Protein AF-A0AAW7QIF1-F1 (afdb_monomer_lite)

Sequence (108 aa):
MTIDSLRLLTNSAATLWLRLSQFGSPELLIQRSSFDEWLTTVRPGLSSADEQAIRRDYRRLSLLLTELEMLTRSREQALALIMDAVQLSSLHEAEPDDESSPPSRDPC

Structure (mmCIF, N/CA/C/O backbone):
data_AF-A0AAW7QIF1-F1
#
_entry.id   AF-A0AAW7QIF1-F1
#
loop_
_atom_site.group_PDB
_atom_site.id
_atom_site.type_symbol
_atom_site.label_atom_id
_atom_site.label_alt_id
_atom_site.label_comp_id
_atom_site.label_asym_id
_atom_site.label_entity_id
_atom_site.label_seq_id
_atom_site.pdbx_PDB_ins_code
_atom_site.Cartn_x
_atom_site.Cartn_y
_atom_site.Cartn_z
_atom_site.occupancy
_atom_site.B_iso_or_equiv
_atom_site.auth_seq_id
_atom_site.auth_comp_id
_atom_site.auth_asym_id
_atom_site.auth_atom_id
_atom_site.pdbx_PDB_model_num
ATOM 1 N N . MET A 1 1 ? -0.371 12.343 21.934 1.00 54.56 1 MET A N 1
ATOM 2 C CA . MET A 1 1 ? 0.743 11.592 21.313 1.00 54.56 1 MET A CA 1
ATOM 3 C C . MET A 1 1 ? 0.285 10.563 20.275 1.00 54.56 1 MET A C 1
ATOM 5 O O . MET A 1 1 ? 0.968 10.403 19.273 1.00 54.56 1 MET A O 1
ATOM 9 N N . THR A 1 2 ? -0.854 9.880 20.448 1.00 61.12 2 THR A N 1
ATOM 10 C CA . THR A 1 2 ? -1.385 8.915 19.457 1.00 61.12 2 THR A CA 1
ATOM 11 C C . THR A 1 2 ? -1.857 9.557 18.147 1.00 61.12 2 THR A C 1
ATOM 13 O O . THR A 1 2 ? -1.651 8.976 17.087 1.00 61.12 2 THR A O 1
ATOM 16 N N . ILE A 1 3 ? -2.429 10.766 18.197 1.00 68.38 3 ILE A N 1
ATOM 17 C CA . ILE A 1 3 ? -2.906 11.493 17.003 1.00 68.38 3 ILE A CA 1
ATOM 18 C C . ILE A 1 3 ? -1.747 11.868 16.067 1.00 68.38 3 ILE A C 1
ATOM 20 O O . ILE A 1 3 ? -1.855 11.678 14.857 1.00 68.38 3 ILE A O 1
ATOM 24 N N . ASP A 1 4 ? -0.624 12.337 16.616 1.00 79.94 4 ASP A N 1
ATOM 25 C CA . ASP A 1 4 ? 0.553 12.715 15.818 1.00 79.94 4 ASP A CA 1
ATOM 26 C C . ASP A 1 4 ? 1.181 11.494 1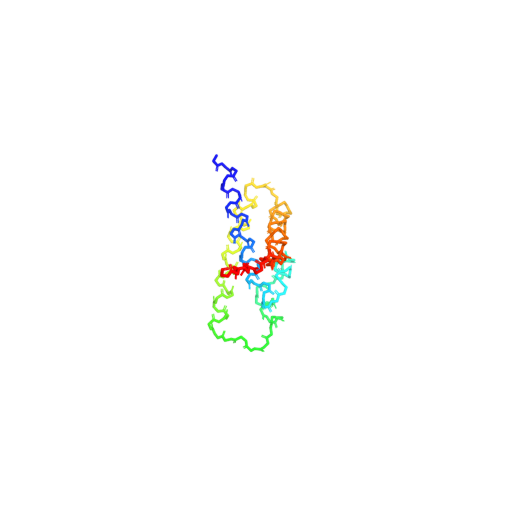5.139 1.00 79.94 4 ASP A C 1
ATOM 28 O O . ASP A 1 4 ? 1.576 11.556 13.978 1.00 79.94 4 ASP A O 1
ATOM 32 N N . SER A 1 5 ? 1.185 10.355 15.839 1.00 85.25 5 SER A N 1
ATOM 33 C CA . SER A 1 5 ? 1.659 9.079 15.295 1.00 85.25 5 SER A CA 1
ATOM 34 C C . SER A 1 5 ? 0.756 8.599 14.157 1.00 85.25 5 SER A C 1
ATOM 36 O O . SER A 1 5 ? 1.252 8.231 13.099 1.00 85.25 5 SER A O 1
ATOM 38 N N . LEU A 1 6 ? -0.569 8.670 14.330 1.00 90.31 6 LEU A N 1
ATOM 39 C CA . LEU A 1 6 ? -1.525 8.273 13.295 1.00 90.31 6 LEU A CA 1
ATOM 40 C C . LEU A 1 6 ? -1.366 9.120 12.026 1.00 90.31 6 LEU A C 1
ATOM 42 O O . LEU A 1 6 ? -1.284 8.570 10.930 1.00 90.31 6 LEU A O 1
ATOM 46 N N . ARG A 1 7 ? -1.270 10.449 12.169 1.00 90.62 7 ARG A N 1
ATOM 47 C CA . ARG A 1 7 ? -1.049 11.362 11.037 1.00 90.62 7 ARG A CA 1
ATOM 48 C C . ARG A 1 7 ? 0.280 11.092 10.338 1.00 90.62 7 ARG A C 1
ATOM 50 O O . ARG A 1 7 ? 0.310 11.009 9.115 1.00 90.62 7 ARG A O 1
ATOM 57 N N . LEU A 1 8 ? 1.363 10.905 11.096 1.00 92.88 8 LEU A N 1
ATOM 58 C CA . LEU A 1 8 ? 2.682 10.617 10.533 1.00 92.88 8 LEU A CA 1
ATOM 59 C C . LEU A 1 8 ? 2.697 9.299 9.745 1.00 92.88 8 LEU A C 1
ATOM 61 O O . LEU A 1 8 ? 3.222 9.259 8.631 1.00 92.88 8 LEU A O 1
ATOM 65 N N . LEU A 1 9 ? 2.110 8.236 10.304 1.00 94.00 9 LEU A N 1
ATOM 66 C CA . LEU A 1 9 ? 2.006 6.929 9.651 1.00 94.00 9 LEU A CA 1
ATOM 67 C C . LEU A 1 9 ? 1.159 7.011 8.379 1.00 94.00 9 LEU A C 1
ATOM 69 O O . LEU A 1 9 ? 1.569 6.495 7.342 1.00 94.00 9 LEU A O 1
ATOM 73 N N . THR A 1 10 ? 0.027 7.714 8.448 1.00 94.75 10 THR A N 1
ATOM 74 C CA . THR A 1 10 ? -0.882 7.911 7.311 1.00 94.75 10 THR A CA 1
ATOM 75 C C . THR A 1 10 ? -0.196 8.680 6.182 1.00 94.75 10 THR A C 1
ATOM 77 O O . THR A 1 10 ? -0.184 8.211 5.049 1.00 94.75 10 THR A O 1
ATOM 80 N N . ASN A 1 11 ? 0.460 9.804 6.488 1.00 94.25 11 ASN A N 1
ATOM 81 C CA . ASN A 1 11 ? 1.177 10.598 5.487 1.00 94.25 11 ASN A CA 1
ATOM 82 C C . ASN A 1 11 ? 2.337 9.810 4.865 1.00 94.25 11 ASN A C 1
ATOM 84 O O . ASN A 1 11 ? 2.511 9.813 3.650 1.00 94.25 11 ASN A O 1
ATOM 88 N N . SER A 1 12 ? 3.098 9.076 5.684 1.00 94.69 12 SER A N 1
ATOM 89 C CA . SER A 1 12 ? 4.195 8.231 5.194 1.00 94.69 12 SER A CA 1
ATOM 90 C C . SER A 1 12 ? 3.686 7.128 4.262 1.00 94.69 12 SER A C 1
ATOM 92 O O . SER A 1 12 ? 4.297 6.853 3.229 1.00 94.69 12 SER A O 1
ATOM 94 N N . ALA A 1 13 ? 2.562 6.499 4.613 1.00 94.56 13 ALA A N 1
ATOM 95 C CA . ALA A 1 13 ? 1.918 5.494 3.780 1.00 94.56 13 ALA A CA 1
ATOM 96 C C . ALA A 1 13 ? 1.394 6.104 2.470 1.00 94.56 13 ALA A C 1
ATOM 98 O O . ALA A 1 13 ? 1.622 5.524 1.412 1.00 94.56 13 ALA A O 1
ATOM 99 N N . ALA A 1 14 ? 0.793 7.296 2.516 1.00 94.69 14 ALA A N 1
ATOM 100 C CA . ALA A 1 14 ? 0.327 8.022 1.336 1.00 94.69 14 ALA A CA 1
ATOM 101 C C . ALA A 1 14 ? 1.472 8.374 0.369 1.00 94.69 14 ALA A C 1
ATOM 103 O O . ALA A 1 14 ? 1.346 8.171 -0.836 1.00 94.69 14 ALA A O 1
ATOM 104 N N . THR A 1 15 ? 2.634 8.808 0.869 1.00 94.12 15 THR A N 1
ATOM 105 C CA . THR A 1 15 ? 3.809 9.057 0.013 1.00 94.12 15 THR A CA 1
ATOM 106 C C . THR A 1 15 ? 4.285 7.785 -0.695 1.00 94.12 15 THR A C 1
ATOM 108 O O . THR A 1 15 ? 4.619 7.818 -1.880 1.00 94.12 15 THR A O 1
ATOM 111 N N . LEU A 1 16 ? 4.317 6.645 0.003 1.00 93.75 16 LEU A N 1
ATOM 112 C CA . LEU A 1 16 ? 4.688 5.365 -0.611 1.00 93.75 16 LEU A CA 1
ATOM 113 C C . LEU A 1 16 ? 3.639 4.896 -1.620 1.00 93.75 16 LEU A C 1
ATOM 115 O O . LEU A 1 16 ? 4.004 4.389 -2.677 1.00 93.75 16 LEU A O 1
ATOM 119 N N . TRP A 1 17 ? 2.359 5.105 -1.312 1.00 92.62 17 TRP A N 1
ATOM 120 C CA . TRP A 1 17 ? 1.243 4.830 -2.209 1.00 92.62 17 TRP A CA 1
ATOM 121 C C . TRP A 1 17 ? 1.390 5.589 -3.531 1.00 92.62 17 TRP A C 1
ATOM 123 O O . TRP A 1 17 ? 1.368 4.981 -4.601 1.00 92.62 17 TRP A O 1
ATOM 133 N N . LEU A 1 18 ? 1.635 6.900 -3.455 1.00 91.50 18 LEU A N 1
ATOM 134 C CA . LEU A 1 18 ? 1.873 7.752 -4.619 1.00 91.50 18 LEU A CA 1
ATOM 135 C C . LEU A 1 18 ? 3.091 7.287 -5.423 1.00 91.50 18 LEU A C 1
ATOM 137 O O . LEU A 1 18 ? 2.999 7.134 -6.639 1.00 91.50 18 LEU A O 1
ATOM 141 N N . ARG A 1 19 ? 4.215 6.975 -4.767 1.00 90.81 19 ARG A N 1
ATOM 142 C CA . ARG A 1 19 ? 5.405 6.457 -5.463 1.00 90.81 19 ARG A CA 1
ATOM 143 C C . ARG A 1 19 ? 5.139 5.139 -6.190 1.00 90.81 19 ARG A C 1
ATOM 145 O O . ARG A 1 19 ? 5.583 4.982 -7.319 1.00 90.81 19 ARG A O 1
ATOM 152 N N . LEU A 1 20 ? 4.403 4.211 -5.578 1.00 90.31 20 LEU A N 1
ATOM 153 C CA . LEU A 1 20 ? 4.038 2.943 -6.216 1.00 90.31 20 LEU A CA 1
ATOM 154 C C . LEU A 1 20 ? 3.065 3.149 -7.387 1.00 90.31 20 LEU A C 1
ATOM 156 O O . LEU A 1 20 ? 3.193 2.467 -8.403 1.00 90.31 20 LEU A O 1
ATOM 160 N N . SER A 1 21 ? 2.158 4.128 -7.283 1.00 88.50 21 SER A N 1
ATOM 161 C CA . SER A 1 21 ? 1.198 4.456 -8.346 1.00 88.50 21 SER A CA 1
ATOM 162 C C . SER A 1 21 ? 1.831 4.956 -9.647 1.00 88.50 21 SER A C 1
ATOM 164 O O . SER A 1 21 ? 1.221 4.814 -10.703 1.00 88.50 21 SER A O 1
ATOM 166 N N . GLN A 1 22 ? 3.076 5.448 -9.603 1.00 87.00 22 GLN A N 1
ATOM 167 C CA . GLN A 1 22 ? 3.834 5.824 -10.806 1.00 87.00 22 GLN A CA 1
ATOM 168 C C . GLN A 1 22 ? 4.165 4.619 -11.697 1.00 87.00 22 GLN A C 1
ATOM 170 O O . GLN A 1 22 ? 4.385 4.780 -12.895 1.00 87.00 22 GLN A O 1
ATOM 175 N N . PHE A 1 23 ? 4.209 3.417 -11.118 1.00 85.44 23 PHE A N 1
ATOM 176 C CA . PHE A 1 23 ? 4.551 2.186 -11.826 1.00 85.44 23 PHE A CA 1
ATOM 177 C C . PHE A 1 23 ? 3.299 1.397 -12.235 1.00 85.44 23 PHE A C 1
ATOM 179 O O . PHE A 1 23 ? 3.257 0.802 -13.306 1.00 85.44 23 PHE A O 1
ATOM 186 N N . GLY A 1 24 ? 2.244 1.419 -11.425 1.00 82.19 24 GLY A N 1
ATOM 187 C CA . GLY A 1 24 ? 0.960 0.797 -11.748 1.00 82.19 24 GLY A CA 1
ATOM 188 C C . GLY A 1 24 ? -0.030 0.962 -10.604 1.00 82.19 24 GLY A C 1
ATOM 189 O O . GLY A 1 24 ? 0.362 1.398 -9.527 1.00 82.19 24 GLY A O 1
ATOM 190 N N . SER A 1 25 ? -1.306 0.611 -10.803 1.00 81.38 25 SER A N 1
ATOM 191 C CA . SER A 1 25 ? -2.319 0.822 -9.756 1.00 81.38 25 SER A CA 1
ATOM 192 C C . SER A 1 25 ? -2.021 -0.043 -8.518 1.00 81.38 25 SER A C 1
ATOM 194 O O . SER A 1 25 ? -2.115 -1.272 -8.604 1.00 81.38 25 SER A O 1
ATOM 196 N N . PRO A 1 26 ? -1.685 0.553 -7.357 1.00 77.62 26 PRO A N 1
ATOM 197 C CA . PRO A 1 26 ? -1.423 -0.190 -6.129 1.00 77.62 26 PRO A CA 1
ATOM 198 C C . PRO A 1 26 ? -2.714 -0.727 -5.487 1.00 77.62 26 PRO A C 1
ATOM 200 O O . PRO A 1 26 ? -2.659 -1.504 -4.536 1.00 77.62 26 PRO A O 1
ATOM 203 N N . GLU A 1 27 ? -3.889 -0.392 -6.027 1.00 77.75 27 GLU A N 1
ATOM 204 C CA . GLU A 1 27 ? -5.190 -0.913 -5.585 1.00 77.75 27 GLU A CA 1
ATOM 205 C C . GLU A 1 27 ? -5.279 -2.437 -5.739 1.00 77.75 27 GLU A C 1
ATOM 207 O O . GLU A 1 27 ? -5.904 -3.114 -4.922 1.00 77.75 27 GLU A O 1
ATOM 212 N N . LEU A 1 28 ? -4.581 -3.007 -6.725 1.00 72.50 28 LEU A N 1
ATOM 213 C CA . LEU A 1 28 ? -4.477 -4.458 -6.893 1.00 72.50 28 LEU A CA 1
ATOM 214 C C . LEU A 1 28 ? -3.804 -5.130 -5.684 1.00 72.50 28 LEU A C 1
ATOM 216 O O . LEU A 1 28 ? -4.193 -6.233 -5.298 1.00 72.50 28 LEU A O 1
ATOM 220 N N . LEU A 1 29 ? -2.856 -4.448 -5.030 1.00 70.12 29 LEU A N 1
ATOM 221 C CA . LEU A 1 29 ? -2.212 -4.931 -3.804 1.00 70.12 29 LEU A CA 1
ATOM 222 C C . LEU A 1 29 ? -3.170 -4.878 -2.604 1.00 70.12 29 LEU A C 1
ATOM 224 O O . LEU A 1 29 ? -3.113 -5.743 -1.726 1.00 70.12 29 LEU A O 1
ATOM 228 N N . ILE A 1 30 ? -4.088 -3.903 -2.568 1.00 72.81 30 ILE A N 1
ATOM 229 C CA . ILE A 1 30 ? -5.154 -3.853 -1.554 1.00 72.81 30 ILE A CA 1
ATOM 230 C C . ILE A 1 30 ? -6.099 -5.042 -1.706 1.00 72.81 30 ILE A C 1
ATOM 232 O O . ILE A 1 30 ? -6.467 -5.648 -0.693 1.00 72.81 30 ILE A O 1
ATOM 236 N N . GLN A 1 31 ? -6.455 -5.387 -2.949 1.00 72.56 31 GLN A N 1
ATOM 237 C CA . GLN A 1 31 ? -7.387 -6.469 -3.292 1.00 72.56 31 GLN A CA 1
ATOM 238 C C . GLN A 1 31 ? -6.844 -7.880 -3.003 1.00 72.56 31 GLN A C 1
ATOM 240 O O . GLN A 1 31 ? -7.476 -8.868 -3.364 1.00 72.56 31 GLN A O 1
ATOM 245 N N . ARG A 1 32 ? -5.717 -7.988 -2.281 1.00 67.50 32 ARG A N 1
ATOM 246 C CA . ARG A 1 32 ? -5.035 -9.239 -1.908 1.00 67.50 32 ARG A CA 1
ATOM 247 C C . ARG A 1 32 ? -4.406 -9.988 -3.083 1.00 67.50 32 ARG A C 1
ATOM 249 O O . ARG A 1 32 ? -4.090 -11.166 -2.934 1.00 67.50 32 ARG A O 1
ATOM 256 N N . SER A 1 33 ? -4.169 -9.312 -4.203 1.00 73.69 33 SER A N 1
ATOM 257 C CA . SER A 1 33 ? -3.301 -9.858 -5.249 1.00 73.69 33 SER A CA 1
ATOM 258 C C . SER A 1 33 ? -1.886 -10.004 -4.692 1.00 73.69 33 SER A C 1
ATOM 260 O O . SER A 1 33 ? -1.454 -9.213 -3.841 1.00 73.69 33 SER A O 1
ATOM 262 N N . SER A 1 34 ? -1.153 -11.020 -5.144 1.00 82.50 34 SER A N 1
ATOM 263 C CA . SER A 1 34 ? 0.235 -11.173 -4.703 1.00 82.50 34 SER A CA 1
ATOM 264 C C . SER A 1 34 ? 1.094 -10.024 -5.242 1.00 82.50 34 SER A C 1
ATOM 266 O O . SER A 1 34 ? 0.819 -9.468 -6.306 1.00 82.50 34 SER A O 1
ATOM 268 N N . PHE A 1 35 ? 2.151 -9.653 -4.514 1.00 83.81 35 PHE A N 1
ATOM 269 C CA . PHE A 1 35 ? 3.079 -8.629 -4.997 1.00 83.81 35 PHE A CA 1
ATOM 270 C C . PHE A 1 35 ? 3.691 -9.009 -6.348 1.00 83.81 35 PHE A C 1
ATOM 272 O O . PHE A 1 35 ? 3.795 -8.154 -7.219 1.00 83.81 35 PHE A O 1
ATOM 279 N N . ASP A 1 36 ? 4.066 -10.279 -6.528 1.00 84.50 36 ASP A N 1
ATOM 280 C CA . ASP A 1 36 ? 4.661 -10.751 -7.779 1.00 84.50 36 ASP A CA 1
ATOM 281 C C . ASP A 1 36 ? 3.652 -10.673 -8.935 1.00 84.50 36 ASP A C 1
ATOM 283 O O . ASP A 1 36 ? 4.002 -10.223 -10.021 1.00 84.50 36 ASP A O 1
ATOM 287 N N . GLU A 1 37 ? 2.382 -11.005 -8.695 1.00 84.06 37 GLU A N 1
ATOM 288 C CA . GLU A 1 37 ? 1.308 -10.828 -9.678 1.00 84.06 37 GLU A CA 1
ATOM 289 C C . GLU A 1 37 ? 1.131 -9.354 -10.055 1.00 84.06 37 GLU A C 1
ATOM 291 O O . GLU A 1 37 ? 1.165 -9.017 -11.236 1.00 84.06 37 GLU A O 1
ATOM 296 N N . TRP A 1 38 ? 1.052 -8.446 -9.081 1.00 86.19 38 TRP A N 1
ATOM 297 C CA . TRP A 1 38 ? 1.000 -7.013 -9.372 1.00 86.19 38 TRP A CA 1
ATOM 298 C C . TRP A 1 38 ? 2.238 -6.534 -10.143 1.00 86.19 38 TRP A C 1
ATOM 300 O O . TRP A 1 38 ? 2.107 -5.817 -11.135 1.00 86.19 38 TRP A O 1
ATOM 310 N N . LEU A 1 39 ? 3.434 -6.986 -9.761 1.00 84.75 39 LEU A N 1
ATOM 311 C CA . LEU A 1 39 ? 4.683 -6.632 -10.432 1.00 84.75 39 LEU A CA 1
ATOM 312 C C . LEU A 1 39 ? 4.682 -7.068 -11.907 1.00 84.75 39 LEU A C 1
ATOM 314 O O . LEU A 1 39 ? 5.190 -6.338 -12.756 1.00 84.75 39 LEU A O 1
ATOM 318 N N . THR A 1 40 ? 4.048 -8.199 -12.242 1.00 84.00 40 THR A N 1
ATOM 319 C CA . THR A 1 40 ? 3.873 -8.609 -13.648 1.00 84.00 40 THR A CA 1
ATOM 320 C C . THR A 1 40 ? 2.941 -7.686 -14.442 1.00 84.00 40 THR A C 1
ATOM 322 O O . THR A 1 40 ? 3.118 -7.556 -15.654 1.00 84.00 40 THR A O 1
ATOM 325 N N . THR A 1 41 ? 1.993 -7.001 -13.787 1.00 80.88 41 THR A N 1
ATOM 326 C CA . THR A 1 41 ? 1.074 -6.040 -14.438 1.00 80.88 41 THR A CA 1
ATOM 327 C C . THR A 1 41 ? 1.698 -4.665 -14.690 1.00 80.88 41 THR A C 1
ATOM 329 O O . THR A 1 41 ? 1.295 -3.973 -15.623 1.00 80.88 41 THR A O 1
ATOM 332 N N . VAL A 1 42 ? 2.698 -4.280 -13.891 1.00 76.19 42 VAL A N 1
ATOM 333 C CA . VAL A 1 42 ? 3.337 -2.952 -13.903 1.00 76.19 42 VAL A CA 1
ATOM 334 C C . VAL A 1 42 ? 4.078 -2.654 -15.219 1.00 76.19 42 VAL A C 1
ATOM 336 O O . VAL A 1 42 ? 4.062 -1.510 -15.661 1.00 76.19 42 VAL A O 1
ATOM 339 N N . ARG A 1 43 ? 4.661 -3.673 -15.875 1.00 67.12 43 ARG A N 1
ATOM 340 C CA . ARG A 1 43 ? 5.103 -3.765 -17.294 1.00 67.12 43 ARG A CA 1
ATOM 341 C C . ARG A 1 43 ? 6.396 -4.586 -17.414 1.00 67.12 43 ARG A C 1
ATOM 343 O O . ARG A 1 43 ? 7.233 -4.558 -16.514 1.00 67.12 43 ARG A O 1
ATOM 350 N N . PRO A 1 44 ? 6.653 -5.198 -18.585 1.00 66.12 44 PRO A N 1
ATOM 351 C CA . PRO A 1 44 ? 7.999 -5.608 -18.972 1.00 66.12 44 PRO A CA 1
ATOM 352 C C . PRO A 1 44 ? 8.873 -4.365 -19.232 1.00 66.12 44 PRO A C 1
ATOM 354 O O . PRO A 1 44 ? 8.519 -3.527 -20.061 1.00 66.12 44 PRO A O 1
ATOM 357 N N . GLY A 1 45 ? 10.008 -4.239 -18.536 1.00 72.88 45 GLY A N 1
ATOM 358 C CA . GLY A 1 45 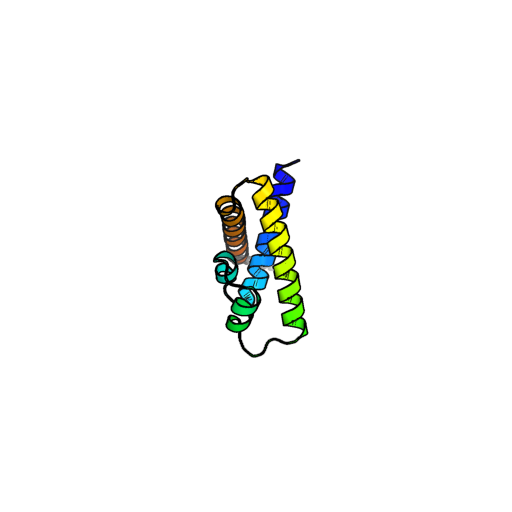? 10.993 -3.170 -18.778 1.00 72.88 45 GLY A CA 1
ATOM 359 C C . GLY A 1 45 ? 11.482 -2.394 -17.552 1.00 72.88 45 GLY A C 1
ATOM 360 O O . GLY A 1 45 ? 12.252 -1.453 -17.724 1.00 72.88 45 GLY A O 1
ATOM 361 N N . LEU A 1 46 ? 11.073 -2.767 -16.334 1.00 83.38 46 LEU A N 1
ATOM 362 C CA . LEU A 1 46 ? 11.680 -2.229 -15.112 1.00 83.38 46 LEU A CA 1
ATOM 363 C C . LEU A 1 46 ? 13.178 -2.548 -15.070 1.00 83.38 46 LEU A C 1
ATOM 365 O O . LEU A 1 46 ? 13.594 -3.673 -15.361 1.00 83.38 46 LEU A O 1
ATOM 369 N N . SER A 1 47 ? 13.990 -1.570 -14.669 1.00 88.94 47 SER A N 1
ATOM 370 C CA . SER A 1 47 ? 15.376 -1.855 -14.317 1.00 88.94 47 SER A CA 1
ATOM 371 C C . SER A 1 47 ? 15.430 -2.648 -13.007 1.00 88.94 47 SER A C 1
ATOM 373 O O . SER A 1 47 ? 14.528 -2.567 -12.171 1.00 88.94 47 SER A O 1
ATOM 375 N N . SER A 1 48 ? 16.528 -3.374 -12.773 1.00 88.50 48 SER A N 1
ATOM 376 C CA . SER A 1 48 ? 16.743 -4.054 -11.487 1.00 88.50 48 SER A CA 1
ATOM 377 C C . SER A 1 48 ? 16.728 -3.080 -10.300 1.00 88.50 48 SER A C 1
ATOM 379 O O . SER A 1 48 ? 16.359 -3.475 -9.194 1.00 88.50 48 SER A O 1
ATOM 381 N N . ALA A 1 49 ? 17.132 -1.823 -10.513 1.00 90.25 49 ALA A N 1
ATOM 382 C CA . ALA A 1 49 ? 17.117 -0.798 -9.476 1.00 90.25 49 ALA A CA 1
ATOM 383 C C . ALA A 1 49 ? 15.682 -0.370 -9.138 1.00 90.25 49 ALA A C 1
ATOM 385 O O . ALA A 1 49 ? 15.332 -0.293 -7.958 1.00 90.25 49 ALA A O 1
ATOM 386 N N . ASP A 1 50 ? 14.844 -0.166 -10.157 1.00 89.19 50 ASP A N 1
ATOM 387 C CA . ASP A 1 50 ? 13.436 0.192 -9.975 1.00 89.19 50 ASP A CA 1
ATOM 388 C C . ASP A 1 50 ? 12.673 -0.944 -9.302 1.00 89.19 50 ASP A C 1
ATOM 390 O O . ASP A 1 50 ? 11.951 -0.715 -8.336 1.00 89.19 50 ASP A O 1
ATOM 394 N N . GLU A 1 51 ? 12.897 -2.188 -9.731 1.00 89.50 51 GLU A N 1
ATOM 395 C CA . GLU A 1 51 ? 12.274 -3.352 -9.105 1.00 89.50 51 GLU A CA 1
ATOM 396 C C . GLU A 1 51 ? 12.621 -3.439 -7.610 1.00 89.50 51 GLU A C 1
ATOM 398 O O . GLU A 1 51 ? 11.751 -3.665 -6.765 1.00 89.50 51 GLU A O 1
ATOM 403 N N . GLN A 1 52 ? 13.886 -3.209 -7.251 1.00 90.81 52 GLN A N 1
ATOM 404 C CA . GLN A 1 52 ? 14.314 -3.234 -5.857 1.00 90.81 52 GLN A CA 1
ATOM 405 C C . GLN A 1 52 ? 13.743 -2.059 -5.048 1.00 90.81 52 GLN A C 1
ATOM 407 O O . GLN A 1 52 ? 13.378 -2.242 -3.880 1.00 90.81 52 GLN A O 1
ATOM 412 N N . ALA A 1 53 ? 13.613 -0.876 -5.654 1.00 90.75 53 ALA A N 1
ATOM 413 C CA . ALA A 1 53 ? 12.953 0.272 -5.040 1.00 90.75 53 ALA A CA 1
ATOM 414 C C . ALA A 1 53 ? 11.465 -0.011 -4.782 1.00 90.75 53 ALA A C 1
ATOM 416 O O . ALA A 1 53 ? 11.000 0.166 -3.656 1.00 90.75 53 ALA A O 1
ATOM 417 N N . ILE A 1 54 ? 10.757 -0.552 -5.775 1.00 90.75 54 ILE A N 1
ATOM 418 C CA . ILE A 1 54 ? 9.350 -0.953 -5.684 1.00 90.75 54 ILE A CA 1
ATOM 419 C C . ILE A 1 54 ? 9.162 -2.015 -4.591 1.00 90.75 54 ILE A C 1
ATOM 421 O O . ILE A 1 54 ? 8.310 -1.860 -3.716 1.00 90.75 54 ILE A O 1
ATOM 425 N N . ARG A 1 55 ? 9.999 -3.065 -4.570 1.00 90.81 55 ARG A N 1
ATOM 426 C CA . ARG A 1 55 ? 9.979 -4.104 -3.521 1.00 90.81 55 ARG A CA 1
ATOM 427 C C . ARG A 1 55 ? 10.157 -3.505 -2.125 1.00 90.81 55 ARG A C 1
ATOM 429 O O . ARG A 1 55 ? 9.486 -3.927 -1.180 1.00 90.81 55 ARG A O 1
ATOM 436 N N . ARG A 1 56 ? 11.064 -2.535 -1.971 1.00 93.19 56 ARG A N 1
ATOM 437 C CA . ARG A 1 56 ? 11.306 -1.845 -0.695 1.00 93.19 56 ARG A CA 1
ATOM 438 C C . ARG A 1 56 ? 10.092 -1.025 -0.268 1.00 93.19 56 ARG A C 1
ATOM 440 O O . ARG A 1 56 ? 9.663 -1.139 0.880 1.00 93.19 56 ARG A O 1
ATOM 447 N N . ASP A 1 57 ? 9.552 -0.217 -1.172 1.00 92.56 57 ASP A N 1
ATOM 448 C CA . ASP A 1 57 ? 8.427 0.668 -0.879 1.00 92.56 57 ASP A CA 1
ATOM 449 C C . ASP A 1 57 ? 7.167 -0.132 -0.549 1.00 92.56 57 ASP A C 1
ATOM 451 O O . ASP A 1 57 ? 6.492 0.171 0.432 1.00 92.56 57 ASP A O 1
ATOM 455 N N . TYR A 1 58 ? 6.915 -1.221 -1.279 1.00 90.12 58 TYR A N 1
ATOM 456 C CA . TYR A 1 58 ? 5.825 -2.149 -0.995 1.00 90.12 58 TYR A CA 1
ATOM 457 C C . TYR A 1 58 ? 5.930 -2.779 0.399 1.00 90.12 58 TYR A C 1
ATOM 459 O O . TYR A 1 58 ? 4.960 -2.782 1.163 1.00 90.12 58 TYR A O 1
ATOM 467 N N . ARG A 1 59 ? 7.113 -3.291 0.771 1.00 91.31 59 ARG A N 1
ATOM 468 C CA . ARG A 1 59 ? 7.336 -3.848 2.116 1.00 91.31 59 ARG A CA 1
ATOM 469 C C . ARG A 1 59 ? 7.093 -2.798 3.190 1.00 91.31 59 ARG A C 1
ATOM 471 O O . ARG A 1 59 ? 6.464 -3.093 4.203 1.00 91.31 59 ARG A O 1
ATOM 478 N N . ARG A 1 60 ? 7.570 -1.571 2.971 1.00 94.06 60 ARG A N 1
ATOM 479 C CA . ARG A 1 60 ? 7.379 -0.479 3.927 1.00 94.06 60 ARG A CA 1
ATOM 480 C C . ARG A 1 60 ? 5.907 -0.087 4.046 1.00 94.06 60 ARG A C 1
ATOM 482 O O . ARG A 1 60 ? 5.433 0.056 5.167 1.00 94.06 60 ARG A O 1
ATOM 489 N N . LEU A 1 61 ? 5.188 0.020 2.931 1.00 92.69 61 LEU A N 1
ATOM 490 C CA . LEU A 1 61 ? 3.753 0.296 2.915 1.00 92.69 61 LEU A CA 1
ATOM 491 C C . LEU A 1 61 ? 2.966 -0.797 3.650 1.00 92.69 61 LEU A C 1
ATOM 493 O O . LEU A 1 61 ? 2.099 -0.481 4.454 1.00 92.69 61 LEU A O 1
ATOM 497 N N . SER A 1 62 ? 3.316 -2.068 3.443 1.00 90.12 62 SER A N 1
ATOM 498 C CA . SER A 1 62 ? 2.672 -3.204 4.119 1.00 90.12 62 SER A CA 1
ATOM 499 C C . SER A 1 62 ? 2.843 -3.154 5.643 1.00 90.12 62 SER A C 1
ATOM 501 O O . SER A 1 62 ? 1.902 -3.435 6.386 1.00 90.12 62 SER A O 1
ATOM 503 N N . LEU A 1 63 ? 4.029 -2.757 6.121 1.00 93.06 63 LEU A N 1
ATOM 504 C CA . LEU A 1 63 ? 4.287 -2.560 7.551 1.00 93.06 63 LEU A CA 1
ATOM 505 C C . LEU A 1 63 ? 3.465 -1.397 8.115 1.00 93.06 63 LEU A C 1
ATOM 507 O O . LEU A 1 63 ? 2.790 -1.573 9.124 1.00 93.06 63 LEU A O 1
ATOM 511 N N . LEU A 1 64 ? 3.465 -0.243 7.440 1.00 93.88 64 LEU A N 1
ATOM 512 C CA . LEU A 1 64 ? 2.682 0.918 7.872 1.00 93.88 64 LEU A CA 1
ATOM 513 C C . LEU A 1 64 ? 1.181 0.619 7.881 1.00 93.88 64 LEU A C 1
ATOM 515 O O . LEU A 1 64 ? 0.489 1.012 8.814 1.00 93.88 64 LEU A O 1
ATOM 519 N N . LEU A 1 65 ? 0.683 -0.118 6.885 1.00 91.56 65 LEU A N 1
ATOM 520 C CA . LEU A 1 65 ? -0.706 -0.561 6.850 1.00 91.56 65 LEU A CA 1
ATOM 521 C C . LEU A 1 65 ? -1.026 -1.464 8.044 1.00 91.56 65 LEU A C 1
ATOM 523 O O . LEU A 1 65 ? -2.051 -1.271 8.682 1.00 91.56 65 LEU A O 1
ATOM 527 N N . THR A 1 66 ? -0.133 -2.392 8.395 1.00 92.06 66 THR A N 1
ATOM 528 C CA . THR A 1 66 ? -0.300 -3.257 9.576 1.00 92.06 66 THR A CA 1
ATOM 529 C C . THR A 1 66 ? -0.322 -2.440 10.874 1.00 92.06 66 THR A C 1
ATOM 531 O O . THR A 1 66 ? -1.144 -2.684 11.755 1.00 92.06 66 THR A O 1
ATOM 534 N N . GLU A 1 67 ? 0.551 -1.439 11.006 1.00 93.25 67 GLU A N 1
ATOM 535 C CA . GLU A 1 67 ? 0.562 -0.537 12.164 1.00 93.25 67 GLU A CA 1
ATOM 536 C C . GLU A 1 67 ? -0.733 0.290 12.250 1.00 93.25 67 GLU A C 1
ATOM 538 O O . GLU A 1 67 ? -1.339 0.391 13.318 1.00 93.25 67 GLU A O 1
ATOM 543 N N . LEU A 1 68 ? -1.209 0.826 11.123 1.00 93.38 68 LEU A N 1
ATOM 544 C CA . LEU A 1 68 ? -2.480 1.548 11.039 1.00 93.38 68 LEU A CA 1
ATOM 545 C C . LEU A 1 68 ? -3.676 0.637 11.340 1.00 93.38 68 LEU A C 1
ATOM 547 O O . LEU A 1 68 ? -4.578 1.045 12.069 1.00 93.38 68 LEU A O 1
ATOM 551 N N . GLU A 1 69 ? -3.678 -0.601 10.846 1.00 93.50 69 GLU A N 1
ATOM 552 C CA . GLU A 1 69 ? -4.675 -1.629 11.167 1.00 93.50 69 GLU A CA 1
ATOM 553 C C . GLU A 1 69 ? -4.726 -1.897 12.677 1.00 93.50 69 GLU A C 1
ATOM 555 O O . GLU A 1 69 ? -5.806 -1.973 13.262 1.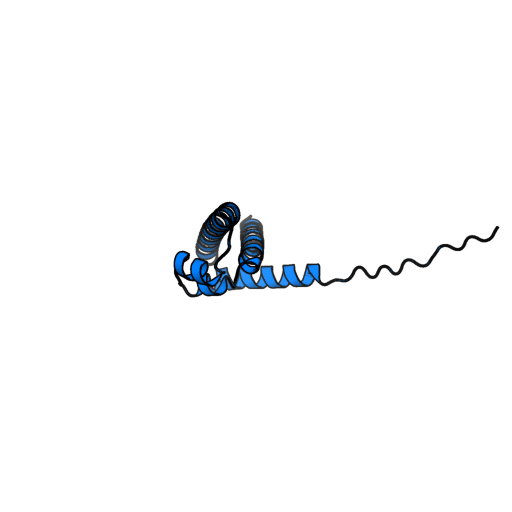00 93.50 69 GLU A O 1
ATOM 560 N N . MET A 1 70 ? -3.570 -1.977 13.340 1.00 92.94 70 MET A N 1
ATOM 561 C CA . MET A 1 70 ? -3.488 -2.173 14.790 1.00 92.94 70 MET A CA 1
ATOM 562 C C . MET A 1 70 ? -4.036 -0.978 15.582 1.00 92.94 70 MET A C 1
ATOM 564 O O . MET A 1 70 ? -4.674 -1.177 16.621 1.00 92.94 70 MET A O 1
ATOM 568 N N . LEU A 1 71 ? -3.813 0.248 15.098 1.00 91.88 71 LEU A N 1
ATOM 569 C CA . LEU A 1 71 ? -4.288 1.480 15.736 1.00 91.88 71 LEU A CA 1
ATOM 570 C C . LEU A 1 71 ? -5.786 1.728 15.514 1.00 91.88 71 LEU A C 1
ATOM 572 O O . LEU A 1 71 ? -6.482 2.137 16.441 1.00 91.88 71 LEU A O 1
ATOM 576 N N . THR A 1 72 ? -6.283 1.470 14.306 1.00 92.38 72 THR A N 1
ATOM 577 C CA . THR A 1 72 ? -7.693 1.671 13.921 1.00 92.38 72 THR A CA 1
ATOM 578 C C . THR A 1 72 ? -8.579 0.469 14.241 1.00 92.38 72 THR A C 1
ATOM 580 O O . THR A 1 72 ? -9.800 0.588 14.255 1.00 92.38 72 THR A O 1
ATOM 583 N N . ARG A 1 73 ? -7.980 -0.704 14.496 1.00 92.88 73 ARG A N 1
ATOM 584 C CA . ARG A 1 73 ? -8.666 -2.001 14.633 1.00 92.88 73 ARG A CA 1
ATOM 585 C C . ARG A 1 73 ? -9.498 -2.387 13.402 1.00 92.88 73 ARG A C 1
ATOM 587 O O . ARG A 1 73 ? -10.363 -3.254 13.507 1.00 92.88 73 ARG A O 1
ATOM 594 N N . SER A 1 74 ? -9.240 -1.776 12.244 1.00 92.12 74 SER A N 1
ATOM 595 C CA . SER A 1 74 ? -9.947 -2.058 10.996 1.00 92.12 74 SER A CA 1
ATOM 596 C C . SER A 1 74 ? -9.078 -1.759 9.777 1.00 92.12 74 SER A C 1
ATOM 598 O O . SER A 1 74 ? -8.615 -0.638 9.577 1.00 92.12 74 SER A O 1
ATOM 600 N N . ARG A 1 75 ? -8.920 -2.757 8.905 1.00 89.81 75 ARG A N 1
ATOM 601 C CA . ARG A 1 75 ? -8.227 -2.597 7.619 1.00 89.81 75 ARG A CA 1
ATOM 602 C C . ARG A 1 75 ? -8.910 -1.602 6.702 1.00 89.81 75 ARG A C 1
ATOM 604 O O . ARG A 1 75 ? -8.231 -0.791 6.087 1.00 89.81 75 ARG A O 1
ATOM 611 N N . GLU A 1 76 ? -10.234 -1.636 6.626 1.00 91.75 76 GLU A N 1
ATOM 612 C CA . GLU A 1 76 ? -10.992 -0.704 5.788 1.00 91.75 76 GLU A CA 1
ATOM 613 C C . GLU A 1 76 ? -10.771 0.744 6.236 1.00 91.75 76 GLU A C 1
ATOM 615 O O . GLU A 1 76 ? -10.533 1.610 5.401 1.00 91.75 76 GLU A O 1
ATOM 620 N N . GLN A 1 77 ? -10.746 0.998 7.550 1.00 92.81 77 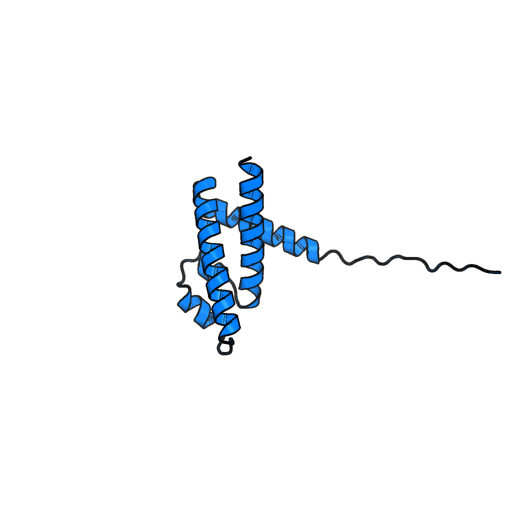GLN A N 1
ATOM 621 C CA . GLN A 1 77 ? -10.457 2.334 8.079 1.00 92.81 77 GLN A CA 1
ATOM 622 C C . GLN A 1 77 ? -9.001 2.749 7.848 1.00 92.81 77 GLN A C 1
ATOM 624 O O . GLN A 1 77 ? -8.752 3.887 7.461 1.00 92.81 77 GLN A O 1
ATOM 629 N N . ALA A 1 78 ? -8.037 1.843 8.042 1.00 92.56 78 ALA A N 1
ATOM 630 C CA . ALA A 1 78 ? -6.630 2.121 7.759 1.00 92.56 78 ALA A CA 1
ATOM 631 C C . ALA A 1 78 ? -6.406 2.501 6.285 1.00 92.56 78 ALA A C 1
ATOM 633 O O . ALA A 1 78 ? -5.679 3.448 5.992 1.00 92.56 78 ALA A O 1
ATOM 634 N N . LEU A 1 79 ? -7.068 1.799 5.361 1.00 91.69 79 LEU A N 1
ATOM 635 C CA . LEU A 1 79 ? -7.017 2.104 3.933 1.00 91.69 79 LEU A CA 1
ATOM 636 C C . LEU A 1 79 ? -7.705 3.426 3.597 1.00 91.69 79 LEU A C 1
ATOM 638 O O . LEU A 1 79 ? -7.138 4.208 2.840 1.00 91.69 79 LEU A O 1
ATOM 642 N N . ALA A 1 80 ? -8.875 3.702 4.179 1.00 93.00 80 ALA A N 1
ATOM 643 C CA . ALA A 1 80 ? -9.572 4.972 3.986 1.00 93.00 80 ALA A CA 1
ATOM 644 C C . ALA A 1 80 ? -8.688 6.164 4.387 1.00 93.00 80 ALA A C 1
ATOM 646 O O . ALA A 1 80 ? -8.542 7.098 3.608 1.00 93.00 80 ALA A O 1
ATOM 647 N N . LEU A 1 81 ? -7.997 6.081 5.531 1.00 93.69 81 LEU A N 1
ATOM 648 C CA . LEU A 1 81 ? -7.059 7.122 5.969 1.00 93.69 81 LEU A CA 1
ATOM 649 C C . LEU A 1 81 ? -5.937 7.370 4.952 1.00 93.69 81 LEU A C 1
ATOM 651 O O . LEU A 1 81 ? -5.600 8.520 4.674 1.00 93.69 81 LEU A O 1
ATOM 655 N N . ILE A 1 82 ? -5.353 6.303 4.396 1.00 93.06 82 ILE A N 1
ATOM 656 C CA . ILE A 1 82 ? -4.298 6.420 3.381 1.00 93.06 82 ILE A CA 1
ATOM 657 C C . ILE A 1 82 ? -4.860 7.074 2.116 1.00 93.06 82 ILE A C 1
ATOM 659 O O . ILE A 1 82 ? -4.244 8.000 1.597 1.00 93.06 82 ILE A O 1
ATOM 663 N N . MET A 1 83 ? -6.022 6.625 1.637 1.00 92.06 83 MET A N 1
ATOM 664 C CA . MET A 1 83 ? -6.643 7.154 0.420 1.00 92.06 83 MET A CA 1
ATOM 665 C C . MET A 1 83 ? -7.038 8.625 0.565 1.00 92.06 83 MET A C 1
ATOM 667 O O . MET A 1 83 ? -6.774 9.409 -0.345 1.00 92.06 83 MET A O 1
ATOM 671 N N . ASP A 1 84 ? -7.580 9.022 1.715 1.00 93.62 84 ASP A N 1
ATOM 672 C CA . ASP A 1 84 ? -7.895 10.421 2.011 1.00 93.62 84 ASP A CA 1
ATOM 673 C C . ASP A 1 84 ? -6.622 11.284 1.993 1.00 93.62 84 ASP A C 1
ATOM 675 O O . ASP A 1 84 ? -6.590 12.353 1.384 1.00 93.62 84 ASP A O 1
ATOM 679 N N . ALA A 1 85 ? -5.527 10.810 2.597 1.00 92.81 85 ALA A N 1
ATOM 680 C CA . ALA A 1 85 ? -4.251 11.528 2.594 1.00 92.81 85 ALA A CA 1
ATOM 681 C C . ALA A 1 85 ? -3.604 11.609 1.199 1.00 92.81 85 ALA A C 1
ATOM 683 O O . ALA A 1 85 ? -2.981 12.620 0.864 1.00 92.81 85 ALA A O 1
ATOM 684 N N . VAL A 1 86 ? -3.768 10.576 0.367 1.00 92.06 86 VAL A N 1
ATOM 685 C CA . VAL A 1 86 ? -3.351 10.583 -1.044 1.00 92.06 86 VAL A CA 1
ATOM 686 C C . VAL A 1 86 ? -4.131 11.643 -1.823 1.00 92.06 86 VAL A C 1
ATOM 688 O O . VAL A 1 86 ? -3.517 12.449 -2.521 1.00 92.06 86 VAL A O 1
ATOM 691 N N . GLN A 1 87 ? -5.457 11.700 -1.656 1.00 89.19 87 GLN A N 1
ATOM 692 C CA . GLN A 1 87 ? -6.305 12.708 -2.301 1.00 89.19 87 GLN A CA 1
ATOM 693 C C . GLN A 1 87 ? -5.908 14.127 -1.880 1.00 89.19 87 GLN A C 1
ATOM 695 O O . GLN A 1 87 ? -5.702 14.988 -2.733 1.00 89.19 87 GLN A O 1
ATOM 700 N N . LEU A 1 88 ? -5.710 14.361 -0.580 1.00 87.50 88 LEU A N 1
ATOM 701 C CA . LEU A 1 88 ? -5.268 15.659 -0.064 1.00 87.50 88 LEU A CA 1
ATOM 702 C C . LEU A 1 88 ? -3.901 16.082 -0.615 1.00 87.50 88 LEU A C 1
ATOM 704 O O . LEU A 1 88 ? -3.699 17.257 -0.908 1.00 87.50 88 LEU A O 1
ATOM 708 N N . SER A 1 89 ? -2.981 15.132 -0.791 1.00 83.69 89 SER A N 1
ATOM 709 C CA . SER A 1 89 ? -1.654 15.407 -1.355 1.00 83.69 89 SER A CA 1
ATOM 710 C C . SER A 1 89 ? -1.739 15.760 -2.843 1.00 83.69 89 SER A C 1
ATOM 712 O O . SER A 1 89 ? -1.107 16.718 -3.274 1.00 83.69 89 SER A O 1
ATOM 714 N N . SER A 1 90 ? -2.585 15.057 -3.607 1.00 7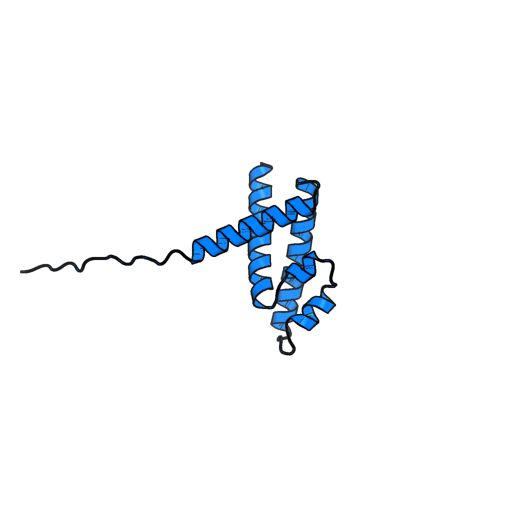6.75 90 SER A N 1
ATOM 715 C CA . SER A 1 90 ? -2.813 15.351 -5.031 1.00 76.75 90 SER A CA 1
ATOM 716 C C . SER A 1 90 ? -3.503 16.697 -5.279 1.00 76.75 90 SER A C 1
ATOM 718 O O . SER A 1 90 ? -3.264 17.335 -6.298 1.00 76.75 90 SER A O 1
ATOM 720 N N . LEU A 1 91 ? -4.333 17.158 -4.336 1.00 72.31 91 LEU A N 1
ATOM 721 C CA . LEU A 1 91 ? -4.977 18.473 -4.400 1.00 72.31 91 LEU A CA 1
ATOM 722 C C . LEU A 1 91 ? -3.991 19.617 -4.121 1.00 72.31 91 LEU A C 1
ATOM 724 O O . LEU A 1 91 ? -4.182 20.711 -4.638 1.00 72.31 91 LEU A O 1
ATOM 728 N N . HIS A 1 92 ? -2.936 19.377 -3.335 1.00 59.44 92 HIS A N 1
ATOM 729 C CA . HIS A 1 92 ? -1.930 20.395 -3.009 1.00 59.44 92 HIS A CA 1
ATOM 730 C C . HIS A 1 92 ? -0.940 20.650 -4.158 1.00 59.44 92 HIS A C 1
ATOM 732 O O . HIS A 1 92 ? -0.385 21.737 -4.252 1.00 59.44 92 HIS A O 1
ATOM 738 N N . GLU A 1 93 ? -0.742 19.678 -5.054 1.00 56.38 93 GLU A N 1
ATOM 739 C CA . GLU A 1 93 ? 0.069 19.841 -6.274 1.00 56.38 93 GLU A CA 1
ATOM 740 C C . GLU A 1 93 ? -0.691 20.547 -7.415 1.00 56.38 93 GLU A C 1
ATOM 742 O O . GLU A 1 93 ? -0.091 20.889 -8.432 1.00 56.38 93 GLU A O 1
ATOM 747 N N . ALA A 1 94 ? -2.005 20.758 -7.267 1.00 54.06 94 ALA A N 1
ATOM 748 C CA . ALA A 1 94 ? -2.880 21.310 -8.301 1.00 54.06 94 ALA A CA 1
ATOM 749 C C . ALA A 1 94 ? -3.224 22.800 -8.118 1.00 54.06 94 ALA A C 1
ATOM 751 O O . ALA A 1 94 ? -3.993 23.325 -8.921 1.00 54.06 94 ALA A O 1
ATOM 752 N N . GLU A 1 95 ? -2.684 23.483 -7.103 1.00 42.47 95 GLU A N 1
ATOM 753 C CA . GLU A 1 95 ? -2.747 24.948 -7.014 1.00 42.47 95 GLU A CA 1
ATOM 754 C C . GLU A 1 95 ? -1.740 25.529 -8.022 1.00 42.47 95 GLU A C 1
ATOM 756 O O . GLU A 1 95 ? -0.532 25.383 -7.820 1.00 42.47 95 GLU A O 1
ATOM 761 N N . PRO A 1 96 ? -2.182 26.150 -9.132 1.00 48.81 96 PRO A N 1
ATOM 762 C CA . PRO A 1 96 ? -1.267 26.914 -9.957 1.00 48.81 96 PRO A CA 1
ATOM 763 C C . PRO A 1 96 ? -0.814 28.125 -9.140 1.00 48.81 96 PRO A C 1
ATOM 765 O O . PRO A 1 96 ? -1.647 28.881 -8.641 1.00 48.81 96 PRO A O 1
ATOM 768 N N . ASP A 1 97 ? 0.501 28.313 -9.024 1.00 50.06 97 ASP A N 1
ATOM 769 C CA . ASP A 1 97 ? 1.095 29.599 -8.676 1.00 50.06 97 ASP A CA 1
ATOM 770 C C . ASP A 1 97 ? 0.513 30.661 -9.623 1.00 50.06 97 ASP A C 1
ATOM 772 O O . ASP A 1 97 ? 0.947 30.814 -10.768 1.00 50.06 97 ASP A O 1
ATOM 776 N N . ASP A 1 98 ? -0.516 31.373 -9.164 1.00 48.41 98 ASP A N 1
ATOM 777 C CA . ASP A 1 98 ? -1.016 32.574 -9.815 1.00 48.41 98 ASP A CA 1
ATOM 778 C C . ASP A 1 98 ? 0.042 33.661 -9.579 1.00 48.41 98 ASP A C 1
ATOM 780 O O . ASP A 1 98 ? -0.004 34.449 -8.630 1.00 48.41 98 ASP A O 1
ATOM 784 N N . GLU A 1 99 ? 1.076 33.627 -10.422 1.00 53.56 99 GLU A N 1
ATOM 785 C CA . GLU A 1 99 ? 2.082 34.668 -10.600 1.00 53.56 99 GLU A CA 1
ATOM 786 C C . GLU A 1 99 ? 1.401 35.922 -11.170 1.00 53.56 99 GLU A C 1
ATOM 788 O O . GLU A 1 99 ? 1.621 36.348 -12.299 1.00 53.56 99 GLU A O 1
ATOM 793 N N . SER A 1 100 ? 0.557 36.555 -10.365 1.00 50.38 100 SER A N 1
ATOM 794 C CA . SER A 1 100 ? 0.072 37.906 -10.605 1.00 50.38 100 SER A CA 1
ATOM 795 C C . SER A 1 100 ? 1.012 38.896 -9.910 1.00 50.38 100 SER A C 1
ATOM 797 O O . SER A 1 100 ? 0.634 39.604 -8.978 1.00 50.38 100 SER A O 1
ATOM 799 N N . SER A 1 101 ? 2.270 38.947 -10.361 1.00 54.91 101 SER A N 1
ATOM 800 C CA . SER A 1 101 ? 3.167 40.077 -10.079 1.00 54.91 101 SER A CA 1
ATOM 801 C C . SER A 1 101 ? 2.951 41.163 -11.142 1.00 54.91 101 SER A C 1
ATOM 803 O O . SER A 1 101 ? 3.287 40.938 -12.306 1.00 54.91 101 SER A O 1
ATOM 805 N N . PRO A 1 102 ? 2.417 42.355 -10.815 1.00 62.59 102 PRO A N 1
ATOM 806 C CA . PRO A 1 102 ? 2.405 43.456 -11.770 1.00 62.59 102 PRO A CA 1
ATOM 807 C C . PRO A 1 102 ? 3.827 44.026 -11.934 1.00 62.59 102 PRO A C 1
ATOM 809 O O . PRO A 1 102 ? 4.549 44.168 -10.943 1.00 62.59 102 PRO A O 1
ATOM 812 N N . PRO A 1 103 ? 4.259 44.385 -13.158 1.00 61.31 103 PRO A N 1
ATOM 813 C CA . PRO A 1 103 ? 5.593 44.926 -13.371 1.00 61.31 103 PRO A CA 1
ATOM 814 C C . PRO A 1 103 ? 5.702 46.326 -12.754 1.00 61.31 103 PRO A C 1
ATOM 816 O O . PRO A 1 103 ? 4.988 47.24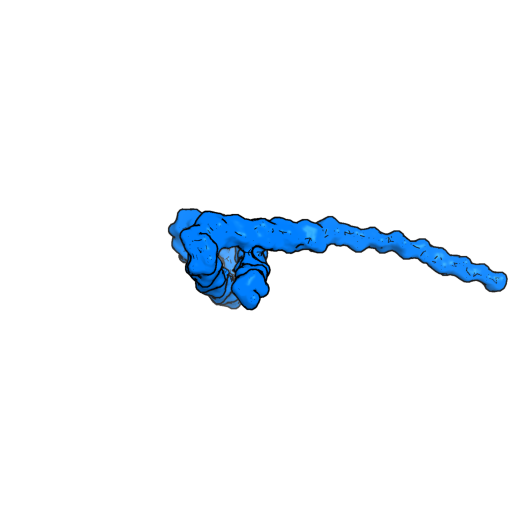8 -13.159 1.00 61.31 103 PRO A O 1
ATOM 819 N N . SER A 1 104 ? 6.636 46.493 -11.813 1.00 59.16 104 SER A N 1
ATOM 820 C CA . SER A 1 104 ? 7.130 47.801 -11.379 1.00 59.16 104 SER A CA 1
ATOM 821 C C . SER A 1 104 ? 7.603 48.591 -12.597 1.00 59.16 104 SER A C 1
ATOM 823 O O . SER A 1 104 ? 8.631 48.288 -13.200 1.00 59.16 104 SER A O 1
ATOM 825 N N . ARG A 1 105 ? 6.831 49.609 -12.971 1.00 61.53 105 ARG A N 1
ATOM 826 C CA . ARG A 1 105 ? 7.279 50.681 -13.855 1.00 61.53 105 ARG A CA 1
ATOM 827 C C . ARG A 1 105 ? 7.623 51.877 -12.981 1.00 61.53 105 ARG A C 1
ATOM 829 O O . ARG A 1 105 ? 6.731 52.637 -12.621 1.00 61.53 105 ARG A O 1
ATOM 836 N N . ASP A 1 106 ? 8.903 52.026 -12.667 1.00 62.56 106 ASP A N 1
ATOM 837 C CA . ASP A 1 106 ? 9.486 53.325 -12.333 1.00 62.56 106 ASP A CA 1
ATOM 838 C C . ASP A 1 106 ? 9.581 54.163 -13.617 1.00 62.56 106 ASP A C 1
ATOM 840 O O . ASP A 1 106 ? 10.163 53.696 -14.604 1.00 62.56 106 ASP A O 1
ATOM 844 N N . PRO A 1 107 ? 9.056 55.395 -13.647 1.00 67.12 107 PRO A N 1
ATOM 845 C CA . PRO A 1 107 ? 9.567 56.429 -14.523 1.00 67.12 107 PRO A CA 1
ATOM 846 C C . PRO A 1 107 ? 10.463 57.400 -13.738 1.00 67.12 107 PRO A C 1
ATOM 848 O O . PRO A 1 107 ? 10.195 57.716 -12.580 1.00 67.12 107 PRO A O 1
ATOM 851 N N . CYS A 1 108 ? 11.530 57.829 -14.414 1.00 49.31 108 CYS A N 1
ATOM 852 C CA . CYS A 1 108 ? 12.543 58.801 -13.999 1.00 49.31 108 CYS A CA 1
ATOM 853 C C . CYS A 1 108 ? 12.016 60.090 -13.356 1.00 49.31 108 CYS A C 1
ATOM 855 O O . CYS A 1 108 ? 10.925 60.557 -13.759 1.00 49.31 108 CYS A O 1
#

Secondary structure (DSSP, 8-state):
-HHHHHHHHHHHHHHHHHHHHTTS-THHHHTT--HHHHHHHH-TT--HHHHHHHHHHHHHHHHHHHHHHHHHS-HHHHHHHHHHHHHHHHHHTT--------------

Foldseek 3Di:
DLVVVLVVLLLLLLVLCVVLVVQHHCVCVVVVDDPVRVVPVSDPDDDPVRVVVNVVSVVSSVVSLVVLCVSVVDSVVSVVSNVVSNVVVVVVVPDPPPPPDDDDDDDD

Radius of gyration: 19.16 Å; chains: 1; bounding box: 28×70×40 Å

pLDDT: mean 81.62, std 14.13, range [42.47, 94.75]